Protein AF-A0AAE1LQR0-F1 (afdb_monomer)

Structure (mmCIF, N/CA/C/O backbone):
data_AF-A0AAE1LQR0-F1
#
_entry.id   AF-A0AAE1LQR0-F1
#
loop_
_atom_site.group_PDB
_atom_site.id
_atom_site.type_symbol
_atom_site.label_atom_id
_atom_site.label_alt_id
_atom_site.label_comp_id
_atom_site.label_asym_id
_atom_site.label_entity_id
_atom_site.label_seq_id
_atom_site.pdbx_PDB_ins_code
_atom_site.Cartn_x
_atom_site.Cartn_y
_atom_site.Cartn_z
_atom_site.occupancy
_atom_site.B_iso_or_equiv
_atom_site.auth_seq_id
_atom_site.auth_comp_id
_atom_site.auth_asym_id
_atom_site.auth_atom_id
_atom_site.pdbx_PDB_model_num
ATOM 1 N N . MET A 1 1 ? 32.149 3.555 -5.700 1.00 38.03 1 MET A N 1
ATOM 2 C CA . MET A 1 1 ? 31.457 3.244 -4.427 1.00 38.03 1 MET A CA 1
ATOM 3 C C . MET A 1 1 ? 30.194 2.435 -4.738 1.00 38.03 1 MET A C 1
ATOM 5 O O . MET A 1 1 ? 29.184 3.027 -5.068 1.00 38.03 1 MET A O 1
ATOM 9 N N . THR A 1 2 ? 30.241 1.096 -4.739 1.00 50.75 2 THR A N 1
ATOM 10 C CA . THR A 1 2 ? 29.149 0.243 -5.294 1.00 50.75 2 THR A CA 1
ATOM 11 C C . THR A 1 2 ? 28.873 -1.034 -4.476 1.00 50.75 2 THR A C 1
ATOM 13 O O . THR A 1 2 ? 28.338 -2.012 -4.993 1.00 50.75 2 THR A O 1
ATOM 16 N N . GLY A 1 3 ? 29.245 -1.051 -3.188 1.00 50.47 3 GLY A N 1
ATOM 17 C CA . GLY A 1 3 ? 29.076 -2.221 -2.306 1.00 50.47 3 GLY A CA 1
ATOM 18 C C . GLY A 1 3 ? 27.799 -2.225 -1.453 1.00 50.47 3 GLY A C 1
ATOM 19 O O . GLY A 1 3 ? 27.220 -3.280 -1.229 1.00 50.47 3 GLY A O 1
ATOM 20 N N . ARG A 1 4 ? 27.313 -1.058 -0.998 1.00 52.59 4 ARG A N 1
ATOM 21 C CA . ARG A 1 4 ? 26.182 -0.982 -0.044 1.00 52.59 4 ARG A CA 1
ATOM 22 C C . ARG A 1 4 ? 24.820 -1.329 -0.667 1.00 52.59 4 ARG A C 1
ATOM 24 O O . ARG A 1 4 ? 24.004 -1.960 -0.008 1.00 52.59 4 ARG A O 1
ATOM 31 N N . VAL A 1 5 ? 24.593 -0.980 -1.938 1.00 54.09 5 VAL A N 1
ATOM 32 C CA . VAL A 1 5 ? 23.316 -1.229 -2.648 1.00 54.09 5 VAL A CA 1
ATOM 33 C C . VAL A 1 5 ? 23.099 -2.721 -2.944 1.00 54.09 5 VAL A C 1
ATOM 35 O O . VAL A 1 5 ? 21.967 -3.200 -2.910 1.00 54.09 5 VAL A O 1
ATOM 38 N N . LYS A 1 6 ? 24.183 -3.485 -3.145 1.00 59.53 6 LYS A N 1
ATOM 39 C CA . LYS A 1 6 ? 24.128 -4.942 -3.365 1.00 59.53 6 LYS A CA 1
ATOM 40 C C . LYS A 1 6 ? 23.670 -5.712 -2.120 1.00 59.53 6 LYS A C 1
ATOM 42 O O . LYS A 1 6 ? 23.012 -6.736 -2.245 1.00 59.53 6 LYS A O 1
ATOM 47 N N . ASN A 1 7 ? 23.964 -5.197 -0.923 1.00 66.31 7 ASN A N 1
ATOM 48 C CA . ASN A 1 7 ? 23.552 -5.845 0.325 1.00 66.31 7 ASN A CA 1
ATOM 49 C C . ASN A 1 7 ? 22.062 -5.633 0.625 1.00 66.31 7 ASN A C 1
ATOM 51 O O . ASN A 1 7 ? 21.390 -6.564 1.053 1.00 66.31 7 ASN A O 1
ATOM 55 N N . VAL A 1 8 ? 21.529 -4.431 0.389 1.00 76.75 8 VAL A N 1
ATOM 56 C CA . VAL A 1 8 ? 20.121 -4.126 0.705 1.00 76.75 8 VAL A CA 1
ATOM 57 C C . VAL A 1 8 ? 19.163 -4.833 -0.255 1.00 76.75 8 VAL A C 1
ATOM 59 O O . VAL A 1 8 ? 18.164 -5.390 0.186 1.00 76.75 8 VAL A O 1
ATOM 62 N N . THR A 1 9 ? 19.485 -4.870 -1.550 1.00 78.56 9 THR A N 1
ATOM 63 C CA . THR A 1 9 ? 18.680 -5.581 -2.561 1.00 78.56 9 THR A CA 1
ATOM 64 C C . THR A 1 9 ? 18.612 -7.085 -2.284 1.00 78.56 9 THR A C 1
ATOM 66 O O . THR A 1 9 ? 17.521 -7.646 -2.313 1.00 78.56 9 THR A O 1
ATOM 69 N N . CYS A 1 10 ? 19.731 -7.704 -1.889 1.00 83.56 10 CYS A N 1
ATOM 70 C CA . CYS A 1 10 ? 19.773 -9.098 -1.437 1.00 83.56 10 CYS A CA 1
ATOM 71 C C . CYS A 1 10 ? 18.837 -9.348 -0.239 1.00 83.56 10 CYS A C 1
ATOM 73 O O . CYS A 1 10 ? 17.988 -10.234 -0.289 1.00 83.56 10 CYS A O 1
ATOM 75 N N . VAL A 1 11 ? 18.902 -8.512 0.806 1.00 86.62 11 VAL A N 1
ATOM 76 C CA . VAL A 1 11 ? 18.000 -8.632 1.969 1.00 86.62 11 VAL A CA 1
ATOM 77 C C . VAL A 1 11 ? 16.532 -8.508 1.553 1.00 86.62 11 VAL A C 1
ATOM 79 O O . VAL A 1 11 ? 15.683 -9.243 2.051 1.00 86.62 11 VAL A O 1
ATOM 82 N N . MET A 1 12 ? 16.210 -7.601 0.631 1.00 85.38 12 MET A N 1
ATOM 83 C CA . MET A 1 12 ? 14.839 -7.445 0.144 1.00 85.38 12 MET A CA 1
ATOM 84 C C . MET A 1 12 ? 14.352 -8.653 -0.667 1.00 85.38 12 MET A C 1
ATOM 86 O O . MET A 1 12 ? 13.173 -8.991 -0.568 1.00 85.38 12 MET A O 1
ATOM 90 N N . GLN A 1 13 ? 15.231 -9.328 -1.410 1.00 87.88 13 GLN A N 1
ATOM 91 C CA . GLN A 1 13 ? 14.905 -10.569 -2.120 1.00 87.88 13 GLN A CA 1
ATOM 92 C C . GLN A 1 13 ? 14.681 -11.739 -1.154 1.00 87.88 13 GLN A C 1
ATOM 94 O O . GLN A 1 13 ? 13.659 -12.420 -1.231 1.00 87.88 13 GLN A O 1
ATOM 99 N N . GLU A 1 14 ? 15.571 -11.916 -0.175 1.00 87.38 14 GLU A N 1
ATOM 100 C CA . GLU A 1 14 ? 15.451 -12.963 0.852 1.00 87.38 14 GLU A CA 1
ATOM 101 C C . GLU A 1 14 ? 14.165 -12.814 1.680 1.00 87.38 14 GLU A C 1
ATOM 103 O O . GLU A 1 14 ? 13.439 -13.778 1.939 1.00 87.38 14 GLU A O 1
ATOM 108 N N . LEU A 1 15 ? 13.811 -11.575 2.037 1.00 84.75 15 LEU A N 1
ATOM 109 C CA . LEU A 1 15 ? 12.556 -11.265 2.727 1.00 84.75 15 LEU A CA 1
ATOM 110 C C . LEU A 1 15 ? 11.313 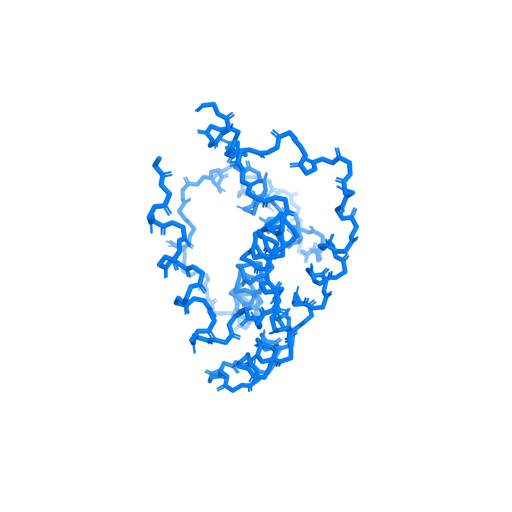-11.418 1.838 1.00 84.75 15 LEU A C 1
ATOM 112 O O . LEU A 1 15 ? 10.193 -11.373 2.357 1.00 84.75 15 LEU A O 1
ATOM 116 N N . GLY A 1 16 ? 11.490 -11.594 0.526 1.00 83.88 16 GLY A N 1
ATOM 117 C CA . GLY A 1 16 ? 10.401 -11.719 -0.434 1.00 83.88 16 GLY A CA 1
ATOM 118 C C . GLY A 1 16 ? 9.670 -10.422 -0.729 1.00 83.88 16 GLY A C 1
ATOM 119 O O . GLY A 1 16 ? 8.475 -10.452 -1.000 1.00 83.88 16 GLY A O 1
ATOM 120 N N . TYR A 1 17 ? 10.355 -9.289 -0.596 1.00 87.31 17 TYR A N 1
ATOM 121 C CA . TYR A 1 17 ? 9.849 -7.994 -1.034 1.00 87.31 17 TYR A CA 1
ATOM 122 C C . TYR A 1 17 ? 10.174 -7.725 -2.500 1.00 87.31 17 TYR A C 1
ATOM 124 O O . TYR A 1 17 ? 9.397 -7.043 -3.159 1.00 87.31 17 TYR A O 1
ATOM 132 N N . LEU A 1 18 ? 11.305 -8.239 -2.985 1.00 89.31 18 LEU A N 1
ATOM 133 C CA . LEU A 1 18 ? 11.721 -8.162 -4.381 1.00 89.31 18 LEU A CA 1
ATOM 134 C C . LEU A 1 18 ? 11.829 -9.562 -4.985 1.00 89.31 18 LEU A C 1
ATOM 136 O O . LEU A 1 18 ? 12.183 -10.513 -4.286 1.00 89.31 18 LEU A O 1
ATOM 140 N N . ASP A 1 19 ? 11.582 -9.666 -6.284 1.00 86.62 19 ASP A N 1
ATOM 141 C CA . ASP A 1 19 ? 11.837 -10.865 -7.074 1.00 86.62 19 ASP A CA 1
ATOM 142 C C . ASP A 1 19 ? 13.266 -10.883 -7.666 1.00 86.62 19 ASP A C 1
ATOM 144 O O . ASP A 1 19 ? 14.109 -10.013 -7.403 1.00 86.62 19 ASP A O 1
ATOM 148 N N . SER A 1 20 ? 13.569 -11.899 -8.479 1.00 84.50 20 SER A N 1
ATOM 149 C CA . SER A 1 20 ? 14.857 -12.013 -9.176 1.00 84.50 20 SER A CA 1
ATOM 150 C C . SER A 1 20 ? 15.092 -10.925 -10.231 1.00 84.50 20 SER A C 1
ATOM 152 O O . SER A 1 20 ? 16.234 -10.728 -10.637 1.00 84.50 20 SER A O 1
ATOM 154 N N . ALA A 1 21 ? 14.040 -10.232 -10.674 1.00 84.44 21 ALA A N 1
ATOM 155 C CA . ALA A 1 21 ? 14.098 -9.113 -11.610 1.00 84.44 21 ALA A CA 1
ATOM 156 C C . ALA A 1 21 ? 14.218 -7.748 -10.900 1.00 84.44 21 ALA A C 1
ATOM 158 O O . ALA A 1 21 ? 14.197 -6.717 -11.567 1.00 84.44 21 ALA A O 1
ATOM 159 N N . LEU A 1 22 ? 14.389 -7.741 -9.568 1.00 84.44 22 LEU A N 1
ATOM 160 C CA . LEU A 1 22 ? 14.418 -6.543 -8.721 1.00 84.44 22 LEU A CA 1
ATOM 161 C C . LEU A 1 22 ? 13.102 -5.749 -8.737 1.00 84.44 22 LEU A C 1
ATOM 163 O O . LEU A 1 22 ? 13.102 -4.569 -8.390 1.00 84.44 22 LEU A O 1
ATOM 167 N N . GLU A 1 23 ? 11.983 -6.392 -9.065 1.00 87.50 23 GLU A N 1
ATOM 168 C CA . GLU A 1 23 ? 10.642 -5.808 -9.010 1.00 87.50 23 GLU A CA 1
ATOM 169 C C . GLU A 1 23 ? 9.914 -6.231 -7.720 1.00 87.50 23 GLU A C 1
ATOM 171 O O . GLU A 1 23 ? 10.231 -7.277 -7.144 1.00 87.50 23 GLU A O 1
ATOM 176 N N . PRO A 1 24 ? 8.955 -5.436 -7.205 1.00 91.12 24 PRO A N 1
ATOM 177 C CA . PRO A 1 24 ? 8.224 -5.797 -5.998 1.00 91.12 24 PRO A CA 1
ATOM 178 C C . PRO A 1 24 ? 7.378 -7.064 -6.173 1.00 91.12 24 PRO A C 1
ATOM 180 O O . PRO A 1 24 ? 6.555 -7.154 -7.082 1.00 91.12 24 PRO A O 1
ATOM 183 N N . ASP A 1 25 ? 7.504 -8.007 -5.240 1.00 92.25 25 ASP A N 1
ATOM 184 C CA . ASP A 1 25 ? 6.665 -9.210 -5.196 1.00 92.25 25 ASP A CA 1
ATOM 185 C C . ASP A 1 25 ? 5.320 -8.887 -4.519 1.00 92.25 25 ASP A C 1
ATOM 187 O O . ASP A 1 25 ? 5.127 -9.043 -3.308 1.00 92.25 25 ASP A O 1
ATOM 191 N N . PHE A 1 26 ? 4.385 -8.357 -5.309 1.00 92.00 26 PHE A N 1
ATOM 192 C CA . PHE A 1 26 ? 3.081 -7.899 -4.820 1.00 92.00 26 PHE A CA 1
ATOM 193 C C . PHE A 1 26 ? 2.271 -9.014 -4.149 1.00 92.00 26 PHE A C 1
ATOM 195 O O . PHE A 1 26 ? 1.632 -8.771 -3.123 1.00 92.00 26 PHE A O 1
ATOM 202 N N . ASP A 1 27 ? 2.312 -10.229 -4.699 1.00 92.50 27 ASP A N 1
ATOM 203 C CA . ASP A 1 27 ? 1.518 -11.358 -4.215 1.00 92.50 27 ASP A CA 1
ATOM 204 C C . ASP A 1 27 ? 2.041 -11.847 -2.865 1.00 92.50 27 ASP A C 1
ATOM 206 O O . ASP A 1 27 ? 1.265 -12.067 -1.929 1.00 92.50 27 ASP A O 1
ATOM 210 N N . ARG A 1 28 ? 3.367 -11.942 -2.707 1.00 92.31 28 ARG A N 1
ATOM 211 C CA . ARG A 1 28 ? 3.985 -12.325 -1.434 1.00 92.31 28 ARG A CA 1
ATOM 212 C C . ARG A 1 28 ? 3.787 -11.254 -0.366 1.00 92.31 28 ARG A C 1
ATOM 214 O O . ARG A 1 28 ? 3.530 -11.595 0.794 1.00 92.31 28 ARG A O 1
ATOM 221 N N . ILE A 1 29 ? 3.821 -9.974 -0.744 1.00 93.00 29 ILE A N 1
ATOM 222 C CA . ILE A 1 29 ? 3.487 -8.857 0.151 1.00 93.00 29 ILE A CA 1
ATOM 223 C C . ILE A 1 29 ? 2.020 -8.943 0.599 1.00 93.00 29 ILE A C 1
ATOM 225 O O . ILE A 1 29 ? 1.752 -8.917 1.803 1.00 93.00 29 ILE A O 1
ATOM 229 N N . ALA A 1 30 ? 1.072 -9.110 -0.327 1.00 93.31 30 ALA A N 1
ATOM 230 C CA . ALA A 1 30 ? -0.355 -9.220 -0.015 1.00 93.31 30 ALA A CA 1
ATOM 231 C C . ALA A 1 30 ? -0.673 -10.457 0.845 1.00 93.31 30 ALA A C 1
ATOM 233 O O . ALA A 1 30 ? -1.421 -10.369 1.826 1.00 93.31 30 ALA A O 1
ATOM 234 N N . ALA A 1 31 ? -0.046 -11.598 0.543 1.00 93.94 31 ALA A N 1
ATOM 235 C CA . ALA A 1 31 ? -0.165 -12.821 1.330 1.00 93.94 31 ALA A CA 1
ATOM 236 C C . ALA A 1 31 ? 0.373 -12.637 2.755 1.00 93.94 31 ALA A C 1
ATOM 238 O O . ALA A 1 31 ? -0.227 -13.129 3.714 1.00 93.94 31 ALA A O 1
ATOM 239 N N . ARG A 1 32 ? 1.481 -11.903 2.922 1.00 93.12 32 ARG A N 1
ATOM 240 C CA . ARG A 1 32 ? 2.024 -11.568 4.244 1.00 93.12 32 ARG A CA 1
ATOM 241 C C . ARG A 1 32 ? 1.056 -10.701 5.045 1.00 93.12 32 ARG A C 1
ATOM 243 O O . ARG A 1 32 ? 0.860 -10.989 6.222 1.00 93.12 32 ARG A O 1
ATOM 250 N N . ILE A 1 33 ? 0.427 -9.700 4.422 1.00 94.12 33 ILE A N 1
ATOM 251 C CA . ILE A 1 33 ? -0.610 -8.873 5.068 1.00 94.12 33 ILE A CA 1
ATOM 252 C C . ILE A 1 33 ? -1.792 -9.743 5.512 1.00 94.12 33 ILE A C 1
ATOM 254 O O . ILE A 1 33 ? -2.259 -9.616 6.642 1.00 94.12 33 ILE A O 1
ATOM 258 N N . GLY A 1 34 ? -2.225 -10.687 4.672 1.00 93.88 34 GLY A N 1
ATOM 259 C CA . GLY A 1 34 ? -3.331 -11.596 4.990 1.00 93.88 34 GLY A CA 1
ATOM 260 C C . GLY A 1 34 ? -3.105 -12.450 6.247 1.00 93.88 34 GLY A C 1
ATOM 261 O O . GLY A 1 34 ? -4.075 -12.807 6.919 1.00 93.88 34 GLY A O 1
ATOM 262 N N . ARG A 1 35 ? -1.838 -12.728 6.591 1.00 95.12 35 ARG A N 1
ATOM 263 C CA . ARG A 1 35 ? -1.414 -13.517 7.764 1.00 95.12 35 ARG A CA 1
ATOM 264 C C . ARG A 1 35 ? -1.192 -12.685 9.032 1.00 95.12 35 ARG A C 1
ATOM 266 O O . ARG A 1 35 ? -0.869 -13.262 10.068 1.00 95.12 35 ARG A O 1
ATOM 273 N N . LEU A 1 36 ? -1.305 -11.357 8.970 1.00 93.75 36 LEU A N 1
ATOM 274 C CA . LEU A 1 36 ? -1.108 -10.511 10.147 1.00 93.75 36 LEU A CA 1
ATOM 275 C C . LEU A 1 36 ? -2.231 -10.743 11.175 1.00 93.75 36 LEU A C 1
ATOM 277 O O . LEU A 1 36 ? -3.398 -10.806 10.783 1.00 93.75 36 LEU A O 1
ATOM 281 N N . PRO A 1 37 ? -1.916 -10.825 12.481 1.00 95.12 37 PRO A N 1
ATOM 282 C CA . PRO A 1 37 ? -2.907 -10.975 13.545 1.00 95.12 37 PRO A CA 1
ATOM 283 C C . PRO A 1 37 ? -3.555 -9.620 13.873 1.00 95.12 37 PRO A C 1
ATOM 285 O O . PRO A 1 37 ? -3.437 -9.110 14.982 1.00 95.12 37 PRO A O 1
ATOM 288 N N . VAL A 1 38 ? -4.187 -8.997 12.878 1.00 93.50 38 VAL A N 1
ATOM 289 C CA . VAL A 1 38 ? -4.845 -7.688 12.994 1.00 93.50 38 VAL A CA 1
ATOM 290 C C . VAL A 1 38 ? -6.286 -7.768 12.471 1.00 93.50 38 VAL A C 1
ATOM 292 O O . VAL A 1 38 ? -6.616 -8.720 11.748 1.00 93.50 38 VAL A O 1
ATOM 295 N N . PRO A 1 39 ? -7.163 -6.805 12.820 1.00 94.44 39 PRO A N 1
ATOM 296 C CA . PRO A 1 39 ? -8.560 -6.814 12.392 1.00 94.44 39 PRO A CA 1
ATOM 297 C C . PRO A 1 39 ? -8.719 -6.994 10.877 1.00 94.44 39 PRO A C 1
ATOM 299 O O . PRO A 1 39 ? -7.889 -6.543 10.086 1.00 94.44 39 PRO A O 1
ATOM 302 N N . ALA A 1 40 ? -9.786 -7.681 10.456 1.00 93.62 40 ALA A N 1
ATOM 303 C CA . ALA A 1 40 ? -10.021 -7.991 9.043 1.00 93.62 40 ALA A CA 1
ATOM 304 C C . ALA A 1 40 ? -10.151 -6.735 8.170 1.00 93.62 40 ALA A C 1
ATOM 306 O O . ALA A 1 40 ? -9.661 -6.727 7.045 1.00 93.62 40 ALA A O 1
ATOM 307 N N . GLU A 1 41 ? -10.752 -5.681 8.716 1.00 91.44 41 GLU A N 1
ATOM 308 C CA . GLU A 1 41 ? -10.890 -4.387 8.052 1.00 91.44 41 GLU A CA 1
ATOM 309 C C . GLU A 1 41 ? -9.522 -3.734 7.804 1.00 91.44 41 GLU A C 1
ATOM 311 O O . GLU A 1 41 ? -9.189 -3.444 6.663 1.00 91.44 41 GLU A O 1
ATOM 316 N N . LEU A 1 42 ? -8.656 -3.667 8.824 1.00 93.62 42 LEU A N 1
ATOM 317 C CA . LEU A 1 42 ? -7.293 -3.147 8.667 1.00 93.62 42 LEU A CA 1
ATOM 318 C C . LEU A 1 42 ? -6.471 -3.962 7.653 1.00 93.62 42 LEU A C 1
ATOM 320 O O . LEU A 1 42 ? -5.709 -3.400 6.869 1.00 93.62 42 LEU A O 1
ATOM 324 N N . ARG A 1 43 ? -6.625 -5.296 7.629 1.00 95.50 43 ARG A N 1
ATOM 325 C CA . ARG A 1 43 ? -5.968 -6.132 6.605 1.00 95.50 43 ARG A CA 1
ATOM 32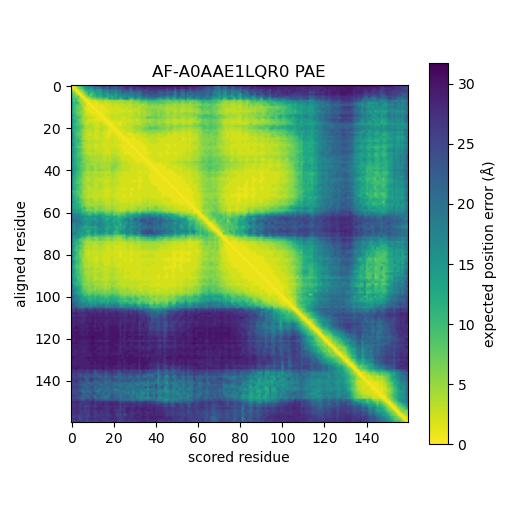6 C C . ARG A 1 43 ? -6.439 -5.778 5.200 1.00 95.50 43 ARG A C 1
ATOM 328 O O . ARG A 1 43 ? -5.608 -5.763 4.294 1.00 95.50 43 ARG A O 1
ATOM 3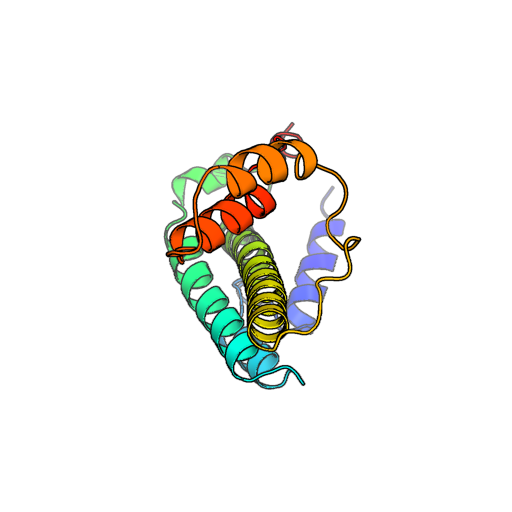35 N N . ARG A 1 44 ? -7.734 -5.507 5.025 1.00 95.44 44 ARG A N 1
ATOM 336 C CA . ARG A 1 44 ? -8.313 -5.098 3.743 1.00 95.44 44 ARG A CA 1
ATOM 337 C C . ARG A 1 44 ? -7.759 -3.743 3.306 1.00 95.44 44 ARG A C 1
ATOM 339 O O . ARG A 1 44 ? -7.204 -3.671 2.217 1.00 95.44 44 ARG A O 1
ATOM 346 N N . ASP A 1 45 ? -7.770 -2.745 4.187 1.00 93.94 45 ASP A N 1
ATOM 347 C CA . ASP A 1 45 ? -7.231 -1.406 3.905 1.00 93.94 45 ASP A CA 1
ATOM 348 C C . ASP A 1 45 ? -5.747 -1.470 3.490 1.00 93.94 45 ASP A C 1
ATOM 350 O O . ASP A 1 45 ? -5.310 -0.847 2.520 1.00 93.94 45 ASP A O 1
ATOM 354 N N . MET A 1 46 ? -4.955 -2.304 4.173 1.00 95.00 46 MET A N 1
ATOM 355 C CA . MET A 1 46 ? -3.554 -2.538 3.815 1.00 95.00 46 MET A CA 1
ATOM 356 C C . MET A 1 46 ? -3.386 -3.250 2.460 1.00 95.00 46 MET A C 1
ATOM 358 O O . MET A 1 46 ? -2.451 -2.932 1.722 1.00 95.00 46 MET A O 1
ATOM 362 N N . GLN A 1 47 ? -4.246 -4.219 2.127 1.00 95.81 47 GLN A N 1
ATOM 363 C CA . GLN A 1 47 ? -4.221 -4.926 0.837 1.00 95.81 47 GLN A CA 1
ATOM 364 C C . GLN A 1 47 ? -4.624 -4.009 -0.323 1.00 95.81 47 GLN A C 1
ATOM 366 O O . GLN A 1 47 ? -3.963 -4.018 -1.366 1.00 95.81 47 GLN A O 1
ATOM 371 N N . ASP A 1 48 ? -5.636 -3.170 -0.119 1.00 95.62 48 ASP A N 1
ATOM 372 C CA . ASP A 1 48 ? -6.060 -2.152 -1.081 1.00 95.62 48 ASP A CA 1
ATOM 373 C C . ASP A 1 48 ? -4.934 -1.127 -1.306 1.00 95.62 48 ASP A C 1
ATOM 375 O O . ASP A 1 48 ? -4.637 -0.750 -2.443 1.00 95.62 48 ASP A O 1
ATOM 379 N N . GLY A 1 49 ? -4.191 -0.780 -0.249 1.00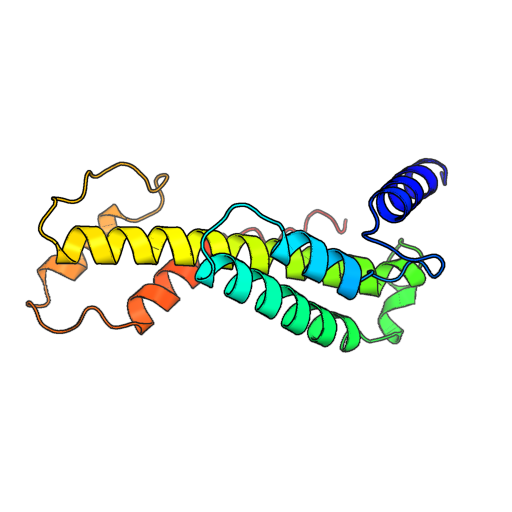 94.75 49 GLY A N 1
ATOM 380 C CA . GLY A 1 49 ? -2.965 0.013 -0.346 1.00 94.75 49 GLY A CA 1
ATOM 381 C C . GLY A 1 49 ? -1.887 -0.609 -1.247 1.00 94.75 49 GLY A C 1
ATOM 382 O O . GLY A 1 49 ? -1.253 0.104 -2.026 1.00 94.75 49 GLY A O 1
ATOM 383 N N . VAL A 1 50 ? -1.688 -1.933 -1.203 1.00 95.38 50 VAL A N 1
ATOM 384 C CA . VAL A 1 50 ? -0.746 -2.633 -2.103 1.00 95.38 50 VAL A CA 1
ATOM 385 C C . VAL A 1 50 ? -1.200 -2.531 -3.558 1.00 95.38 50 VAL A C 1
ATOM 387 O O . VAL A 1 50 ? -0.384 -2.216 -4.427 1.00 95.38 50 VAL A O 1
ATOM 390 N N . GLN A 1 51 ? -2.488 -2.765 -3.825 1.00 95.38 51 GLN A N 1
ATOM 391 C CA . GLN A 1 51 ? -3.081 -2.661 -5.165 1.00 95.38 51 GLN A CA 1
ATOM 392 C C . GLN A 1 51 ? -2.915 -1.249 -5.738 1.00 95.38 51 GLN A C 1
ATOM 394 O O . GLN A 1 51 ? -2.426 -1.083 -6.859 1.00 95.38 51 GLN A O 1
ATOM 399 N N . PHE A 1 52 ? -3.245 -0.230 -4.943 1.00 95.31 52 PHE A N 1
ATOM 400 C CA . PHE A 1 52 ? -3.088 1.171 -5.320 1.00 95.31 52 PHE A CA 1
ATOM 401 C C . PHE A 1 52 ? -1.628 1.503 -5.647 1.00 95.31 52 PHE A C 1
ATOM 403 O O . PHE A 1 52 ? -1.321 2.045 -6.708 1.00 95.31 52 PHE A O 1
ATOM 410 N N . CYS A 1 53 ? -0.699 1.121 -4.769 1.00 95.12 53 CYS A N 1
ATOM 411 C CA . CYS A 1 53 ? 0.713 1.431 -4.961 1.00 95.12 53 CYS A CA 1
ATOM 412 C C . CYS A 1 53 ? 1.343 0.678 -6.132 1.00 95.12 53 CYS A C 1
ATOM 414 O O . CYS A 1 53 ? 2.235 1.217 -6.792 1.00 95.12 53 CYS A O 1
ATOM 416 N N . ARG A 1 54 ? 0.862 -0.534 -6.436 1.00 93.88 54 ARG A N 1
ATOM 417 C CA . ARG A 1 54 ? 1.238 -1.263 -7.650 1.00 93.88 54 ARG A CA 1
ATOM 418 C C . ARG A 1 54 ? 0.892 -0.441 -8.887 1.00 93.88 54 ARG A C 1
ATOM 420 O O . ARG A 1 54 ? 1.783 -0.171 -9.689 1.00 93.88 54 ARG A O 1
ATOM 427 N N . GLN A 1 55 ? -0.357 0.007 -9.007 1.00 93.12 55 GLN A N 1
ATOM 428 C CA . GLN A 1 55 ? -0.806 0.827 -10.138 1.00 93.12 55 GLN A CA 1
ATOM 429 C C . GLN A 1 55 ? -0.038 2.154 -10.209 1.00 93.12 55 GLN A C 1
ATOM 431 O O . GLN A 1 55 ? 0.468 2.521 -11.265 1.00 93.12 55 GLN A O 1
ATOM 436 N N . PHE A 1 56 ? 0.152 2.826 -9.071 1.00 91.44 56 PHE A N 1
ATOM 437 C CA . PHE A 1 56 ? 0.920 4.069 -8.994 1.00 91.44 56 PHE A CA 1
ATOM 438 C C . PHE A 1 56 ? 2.358 3.909 -9.513 1.00 91.44 56 PHE A C 1
ATOM 440 O O . PHE A 1 56 ? 2.837 4.728 -10.296 1.00 91.44 56 PHE A O 1
ATOM 447 N N . SER A 1 57 ? 3.045 2.836 -9.114 1.00 89.25 57 SER A N 1
ATOM 448 C CA . SER A 1 57 ? 4.429 2.580 -9.531 1.00 89.25 57 SER A CA 1
ATOM 449 C C . SER A 1 57 ? 4.575 2.290 -11.032 1.00 89.25 57 SER A C 1
ATOM 451 O O . SER A 1 57 ? 5.621 2.587 -11.610 1.00 89.25 57 SER A O 1
ATOM 453 N N . GLN A 1 58 ? 3.523 1.776 -11.681 1.00 87.00 58 GLN A N 1
ATOM 454 C CA . GLN A 1 58 ? 3.495 1.524 -13.127 1.00 87.00 58 GLN A CA 1
ATOM 455 C C . GLN A 1 58 ? 3.377 2.815 -13.945 1.00 87.00 58 GLN A C 1
ATOM 457 O O . GLN A 1 58 ? 3.834 2.861 -15.083 1.00 87.00 58 GLN A O 1
ATOM 462 N N . CYS A 1 59 ? 2.825 3.879 -13.357 1.00 87.19 59 CYS A N 1
ATOM 463 C CA . CYS A 1 59 ? 2.690 5.187 -13.996 1.00 87.19 59 CYS A CA 1
ATOM 464 C C . CYS A 1 59 ? 3.989 6.013 -13.987 1.00 87.19 59 CYS A C 1
ATOM 466 O O . CYS A 1 59 ? 4.010 7.128 -14.508 1.00 87.19 59 CYS A O 1
ATOM 468 N N . ILE A 1 60 ? 5.072 5.513 -13.380 1.00 82.69 60 ILE A N 1
ATOM 469 C CA . ILE A 1 60 ? 6.344 6.238 -13.318 1.00 82.69 60 ILE A CA 1
ATOM 470 C C . ILE A 1 60 ? 7.039 6.172 -14.689 1.00 82.69 60 ILE A C 1
ATOM 472 O O . ILE A 1 60 ? 7.409 5.082 -15.130 1.00 82.69 60 ILE A O 1
ATOM 476 N N . PRO A 1 61 ? 7.253 7.321 -15.362 1.00 78.88 61 PRO A N 1
ATOM 477 C CA . PRO A 1 61 ? 7.794 7.346 -16.713 1.00 78.88 61 PRO A CA 1
ATOM 478 C C . PRO A 1 61 ? 9.266 6.928 -16.748 1.00 78.88 61 PRO A C 1
ATOM 480 O O . PRO A 1 61 ? 10.084 7.380 -15.940 1.00 78.88 61 PRO A O 1
ATOM 483 N N . ASP A 1 62 ? 9.615 6.130 -17.757 1.00 71.25 62 ASP A N 1
ATOM 484 C CA . ASP A 1 62 ? 10.970 5.601 -17.948 1.00 71.25 62 ASP A CA 1
ATOM 485 C C . ASP A 1 62 ? 11.990 6.679 -18.337 1.00 71.25 62 ASP A C 1
ATOM 487 O O . ASP A 1 62 ? 13.178 6.534 -18.066 1.00 71.25 62 ASP A O 1
ATOM 491 N N . SER A 1 63 ? 11.527 7.810 -18.875 1.00 65.62 63 SER A N 1
ATOM 492 C CA . SER A 1 63 ? 12.360 8.960 -19.252 1.00 65.62 63 SER A CA 1
ATOM 493 C C . SER A 1 63 ? 13.043 9.657 -18.072 1.00 65.62 63 SER A C 1
ATOM 495 O O . SER A 1 63 ? 13.945 10.467 -18.275 1.00 65.62 63 SER A O 1
ATOM 497 N N . ARG A 1 64 ? 12.634 9.371 -16.826 1.00 59.69 64 ARG A N 1
ATOM 498 C CA . ARG A 1 64 ? 13.303 9.901 -15.627 1.00 59.69 64 ARG A CA 1
ATOM 499 C C . ARG A 1 64 ? 14.435 9.014 -15.108 1.00 59.69 64 ARG A C 1
ATOM 501 O O . ARG A 1 64 ? 15.112 9.441 -14.179 1.00 59.69 64 ARG A O 1
ATOM 508 N N . ARG A 1 65 ? 14.672 7.831 -15.692 1.00 60.88 65 ARG A N 1
ATOM 509 C CA . ARG A 1 65 ? 15.697 6.878 -15.222 1.00 60.88 65 ARG A CA 1
ATOM 510 C C . ARG A 1 65 ? 17.113 7.465 -15.242 1.00 60.88 65 ARG A C 1
ATOM 512 O O . ARG A 1 65 ? 17.858 7.211 -14.307 1.00 60.88 65 ARG A O 1
ATOM 519 N N . ASP A 1 66 ? 17.430 8.329 -16.206 1.00 57.62 66 ASP A N 1
ATOM 520 C CA . ASP A 1 66 ? 18.770 8.925 -16.352 1.00 57.62 66 ASP A CA 1
ATOM 521 C C . ASP A 1 66 ? 19.045 10.098 -15.391 1.00 57.62 66 ASP A C 1
ATOM 523 O O . ASP A 1 66 ? 20.194 10.487 -15.194 1.00 57.62 66 ASP A O 1
ATOM 527 N N . LYS A 1 67 ? 18.001 10.687 -14.784 1.00 58.69 67 LYS A N 1
ATOM 528 C CA . LYS A 1 67 ? 18.140 11.814 -13.839 1.00 58.69 67 LYS A CA 1
ATOM 529 C C . LYS A 1 67 ? 18.414 11.373 -12.404 1.00 58.69 67 LYS A C 1
ATOM 531 O O . LYS A 1 67 ? 18.860 12.188 -11.600 1.00 58.69 67 LYS A O 1
ATOM 536 N N . PHE A 1 68 ? 18.129 10.120 -12.064 1.00 57.38 68 PHE A N 1
ATOM 537 C CA . PHE A 1 68 ? 18.365 9.597 -10.725 1.00 57.38 68 PHE A CA 1
ATOM 538 C C . PHE A 1 68 ? 19.722 8.887 -10.679 1.00 57.38 68 PHE A C 1
ATOM 540 O O . PHE A 1 68 ? 19.995 8.012 -11.485 1.00 57.38 68 PHE A O 1
ATOM 547 N N . MET A 1 69 ? 20.556 9.218 -9.687 1.00 52.78 69 MET A N 1
ATOM 548 C CA . MET A 1 69 ? 21.857 8.566 -9.416 1.00 52.78 69 MET A CA 1
ATOM 549 C C . MET A 1 69 ? 21.738 7.074 -9.017 1.00 52.78 69 MET A C 1
ATOM 551 O O . MET A 1 69 ? 22.735 6.413 -8.724 1.00 52.78 69 MET A O 1
ATOM 555 N N . LEU A 1 70 ? 20.512 6.549 -8.955 1.00 58.91 70 LEU A N 1
ATOM 556 C CA . LEU A 1 70 ? 20.178 5.150 -8.703 1.00 58.91 70 LEU A CA 1
ATOM 557 C C . LEU A 1 70 ? 20.083 4.416 -10.044 1.00 58.91 70 LEU A C 1
ATOM 559 O O . LEU A 1 70 ? 19.641 5.000 -11.030 1.00 58.91 70 LEU A O 1
ATOM 563 N N . SER A 1 71 ? 20.453 3.131 -10.089 1.00 63.88 71 SER A N 1
ATOM 564 C CA . SER A 1 71 ? 20.211 2.315 -11.285 1.00 63.88 71 SER A CA 1
ATOM 565 C C . SER A 1 71 ? 18.738 2.445 -11.678 1.00 63.88 71 SER A C 1
ATOM 567 O O . SER A 1 71 ? 17.855 2.260 -10.839 1.00 63.88 71 SER A O 1
ATOM 569 N N . GLY A 1 72 ? 18.457 2.785 -12.941 1.00 66.00 72 GLY A N 1
ATOM 570 C CA . GLY A 1 72 ? 17.087 3.018 -13.409 1.00 66.00 72 GLY A CA 1
ATOM 571 C C . GLY A 1 72 ? 16.133 1.847 -13.139 1.00 66.00 72 GLY A C 1
ATOM 572 O O . GLY A 1 72 ? 14.923 2.048 -13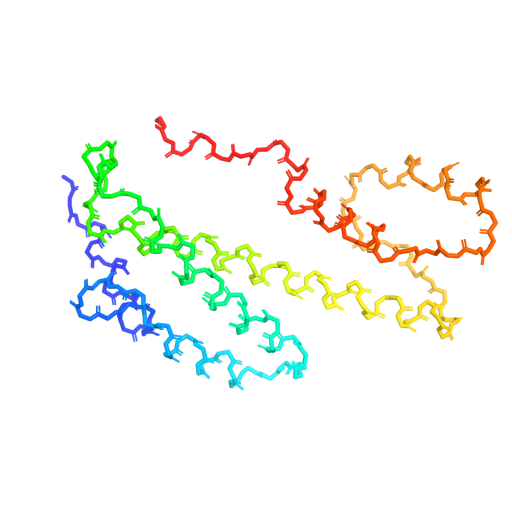.113 1.00 66.00 72 GLY A O 1
ATOM 573 N N . GLU A 1 73 ? 16.660 0.644 -12.903 1.00 72.56 73 GLU A N 1
ATOM 574 C CA . GLU A 1 73 ? 15.942 -0.570 -12.490 1.00 72.56 73 GLU A CA 1
ATOM 575 C C . GLU A 1 73 ? 15.287 -0.451 -11.104 1.00 72.56 73 GLU A C 1
ATOM 577 O O . GLU A 1 73 ? 14.199 -0.969 -10.896 1.00 72.56 73 GLU A O 1
ATOM 582 N N . LEU A 1 74 ? 15.878 0.299 -10.168 1.00 76.94 74 LEU A N 1
ATOM 583 C CA . LEU A 1 74 ? 15.353 0.452 -8.804 1.00 76.94 74 LEU A CA 1
ATOM 584 C C . LEU A 1 74 ? 14.329 1.585 -8.662 1.00 76.94 74 LEU A C 1
ATOM 586 O O . LEU A 1 74 ? 13.769 1.778 -7.581 1.00 76.94 74 LEU A O 1
ATOM 590 N N . LEU A 1 75 ? 14.057 2.334 -9.735 1.00 81.06 75 LEU A N 1
ATOM 591 C CA . LEU A 1 75 ? 13.181 3.501 -9.681 1.00 81.06 75 LEU A CA 1
ATOM 592 C C . LEU A 1 75 ? 11.732 3.119 -9.342 1.00 81.06 75 LEU A C 1
ATOM 594 O O . LEU A 1 75 ? 11.170 3.634 -8.376 1.00 81.06 75 LEU A O 1
ATOM 598 N N . ARG A 1 76 ? 11.129 2.202 -10.108 1.00 83.81 76 ARG A N 1
ATOM 599 C CA . ARG A 1 76 ? 9.745 1.751 -9.876 1.00 83.81 76 ARG A CA 1
ATOM 600 C C . ARG A 1 76 ? 9.580 1.052 -8.520 1.00 83.81 76 ARG A C 1
ATOM 602 O O . ARG A 1 76 ? 8.676 1.459 -7.784 1.00 83.81 76 ARG A O 1
ATOM 609 N N . PRO A 1 77 ? 10.468 0.116 -8.117 1.00 86.75 77 PRO A N 1
ATOM 610 C CA . PRO A 1 77 ? 10.428 -0.458 -6.776 1.00 86.75 77 PRO A CA 1
ATOM 611 C C . PRO A 1 77 ? 10.485 0.600 -5.671 1.00 86.75 77 PRO A C 1
ATOM 613 O O . PRO A 1 77 ? 9.711 0.543 -4.717 1.00 86.75 77 PRO A O 1
ATOM 616 N N . MET A 1 78 ? 11.349 1.611 -5.803 1.00 85.50 78 MET A N 1
ATOM 617 C CA . MET A 1 78 ? 11.474 2.676 -4.806 1.00 85.50 78 MET A CA 1
ATOM 618 C C . MET A 1 78 ? 10.175 3.478 -4.650 1.00 85.50 78 MET A C 1
ATOM 620 O O . MET A 1 78 ? 9.719 3.691 -3.523 1.00 85.50 78 MET A O 1
ATOM 624 N N . PHE A 1 79 ? 9.528 3.859 -5.756 1.00 88.38 79 PHE A N 1
ATOM 625 C CA . PHE A 1 79 ? 8.230 4.540 -5.705 1.00 88.38 79 PHE A CA 1
ATOM 626 C C . PHE A 1 79 ? 7.119 3.652 -5.145 1.00 88.38 79 PHE A C 1
ATOM 628 O O . PHE A 1 79 ? 6.301 4.140 -4.362 1.00 88.38 79 PHE A O 1
ATOM 635 N N . PHE A 1 80 ? 7.111 2.359 -5.479 1.00 92.56 80 PHE A N 1
ATOM 636 C CA . PHE A 1 80 ? 6.182 1.406 -4.879 1.00 92.56 80 PHE A CA 1
ATOM 637 C C . PHE A 1 80 ? 6.339 1.364 -3.355 1.00 92.56 80 PHE A C 1
ATOM 639 O O . PHE A 1 80 ? 5.363 1.588 -2.644 1.00 92.56 80 PHE A O 1
ATOM 646 N N . PHE A 1 81 ? 7.551 1.141 -2.834 1.00 90.81 81 PHE A N 1
ATOM 647 C CA . PHE A 1 81 ? 7.767 1.046 -1.386 1.00 90.81 81 PHE A CA 1
ATOM 648 C C . PHE A 1 81 ? 7.504 2.369 -0.664 1.00 90.81 81 PHE A C 1
ATOM 650 O O . PHE A 1 81 ? 6.977 2.356 0.450 1.00 90.81 81 PHE A O 1
ATOM 657 N N . ARG A 1 82 ? 7.803 3.513 -1.294 1.00 90.00 82 ARG A N 1
ATOM 658 C CA . ARG A 1 82 ? 7.452 4.833 -0.751 1.00 90.00 82 ARG A CA 1
ATOM 659 C C . ARG A 1 82 ? 5.938 5.004 -0.656 1.00 90.00 82 ARG A C 1
ATOM 661 O O . ARG A 1 82 ? 5.454 5.416 0.396 1.00 90.00 82 ARG A O 1
ATOM 668 N N . CYS A 1 83 ? 5.200 4.662 -1.709 1.00 93.00 83 CYS A N 1
ATOM 669 C CA . CYS A 1 83 ? 3.739 4.680 -1.691 1.00 93.00 83 CYS A CA 1
ATOM 670 C C . CYS A 1 83 ? 3.191 3.720 -0.627 1.00 93.00 83 CYS A C 1
ATOM 672 O O . CYS A 1 83 ? 2.392 4.118 0.219 1.00 93.00 83 CYS A O 1
ATOM 674 N N . TYR A 1 84 ? 3.673 2.476 -0.617 1.00 94.06 84 TYR A N 1
ATOM 675 C CA . TYR A 1 84 ? 3.187 1.432 0.278 1.00 94.06 84 TYR A CA 1
ATOM 676 C C . TYR A 1 84 ? 3.419 1.794 1.747 1.00 94.06 84 TYR A C 1
ATOM 678 O O . TYR A 1 84 ? 2.544 1.572 2.578 1.00 94.06 84 TYR A O 1
ATOM 686 N N . LYS A 1 85 ? 4.553 2.431 2.070 1.00 91.25 85 LYS A N 1
ATOM 687 C CA . LYS A 1 85 ? 4.814 2.985 3.406 1.00 91.25 85 LYS A CA 1
ATOM 688 C C . LYS A 1 85 ? 3.724 3.978 3.832 1.00 91.25 85 LYS A C 1
ATOM 690 O O . LYS A 1 85 ? 3.244 3.871 4.957 1.00 91.25 85 LYS A O 1
ATOM 695 N N . HIS A 1 86 ? 3.333 4.907 2.957 1.00 89.06 86 HIS A N 1
ATOM 696 C CA . HIS A 1 86 ? 2.301 5.903 3.271 1.00 89.06 86 HIS A CA 1
ATOM 697 C C . HIS A 1 86 ? 0.929 5.251 3.418 1.00 89.06 86 HIS A C 1
ATOM 699 O O . HIS A 1 86 ? 0.286 5.445 4.441 1.00 89.06 86 HIS A O 1
ATOM 705 N N . LYS A 1 87 ? 0.523 4.399 2.467 1.00 92.88 87 LYS A N 1
ATOM 706 C CA . LYS A 1 87 ? -0.768 3.698 2.546 1.00 92.88 87 LYS A CA 1
ATOM 707 C C . LYS A 1 87 ? -0.880 2.785 3.761 1.00 92.88 87 LYS A C 1
ATOM 709 O O . LYS A 1 87 ? -1.938 2.695 4.373 1.00 92.88 87 LYS A O 1
ATOM 714 N N . LYS A 1 88 ? 0.221 2.153 4.166 1.00 91.81 88 LYS A N 1
ATOM 715 C CA . LYS A 1 88 ? 0.268 1.377 5.405 1.00 91.81 88 LYS A CA 1
ATOM 716 C C . LYS A 1 88 ? 0.050 2.254 6.641 1.00 91.81 88 LYS A C 1
ATOM 718 O O . LYS A 1 88 ? -0.662 1.838 7.547 1.00 91.81 88 LYS A O 1
ATOM 723 N N . LEU A 1 89 ? 0.681 3.428 6.694 1.00 89.94 89 LEU A N 1
ATOM 724 C CA . LEU A 1 89 ? 0.521 4.364 7.806 1.00 89.94 89 LEU A CA 1
ATOM 725 C C . LEU A 1 89 ? -0.907 4.927 7.856 1.00 89.94 89 LEU A C 1
ATOM 727 O O . LEU A 1 89 ? -1.517 4.924 8.919 1.00 89.94 89 LEU A O 1
ATOM 731 N N . GLU A 1 90 ? -1.449 5.322 6.704 1.00 87.00 90 GLU A N 1
ATOM 732 C CA . GLU A 1 90 ? -2.831 5.783 6.534 1.00 87.00 90 GLU A CA 1
ATOM 733 C C . GLU A 1 90 ? -3.838 4.754 7.052 1.00 87.00 90 GLU A C 1
ATOM 735 O O . GLU A 1 90 ? -4.699 5.103 7.852 1.00 87.00 90 GLU A O 1
ATOM 740 N N . ALA A 1 91 ? -3.680 3.476 6.693 1.00 92.19 91 ALA A N 1
ATOM 741 C CA . ALA A 1 91 ? -4.549 2.406 7.181 1.00 92.19 91 ALA A CA 1
ATOM 742 C C . ALA A 1 91 ? -4.512 2.272 8.717 1.00 92.19 91 ALA A C 1
ATOM 744 O O . ALA A 1 91 ? -5.553 2.111 9.353 1.00 92.19 91 ALA A O 1
ATOM 745 N N . CYS A 1 92 ? -3.328 2.379 9.333 1.00 90.69 92 CYS A N 1
ATOM 746 C CA . CYS A 1 92 ? -3.207 2.342 10.793 1.00 90.69 92 CYS A CA 1
ATOM 747 C C . CYS A 1 92 ? -3.899 3.537 11.461 1.00 90.69 92 CYS A C 1
ATOM 749 O O . CYS A 1 92 ? -4.635 3.342 12.425 1.00 90.69 92 CYS A O 1
ATOM 751 N N . ILE A 1 93 ? -3.699 4.751 10.938 1.00 87.62 93 ILE A N 1
ATOM 752 C CA . ILE A 1 93 ? -4.333 5.963 11.476 1.00 87.62 93 ILE A CA 1
ATOM 753 C C . ILE A 1 93 ? -5.848 5.872 11.333 1.00 87.62 93 ILE A C 1
ATOM 755 O O . ILE A 1 93 ? -6.556 6.117 12.299 1.00 87.62 93 ILE A O 1
ATOM 759 N N . MET A 1 94 ? -6.351 5.472 10.163 1.00 85.12 94 MET A N 1
ATOM 760 C CA . MET A 1 94 ? -7.789 5.321 9.926 1.00 85.12 94 MET A CA 1
ATOM 761 C C . MET A 1 94 ? -8.424 4.319 10.891 1.00 85.12 94 MET A C 1
ATOM 763 O O . MET A 1 94 ? -9.518 4.554 11.399 1.00 85.12 94 MET A O 1
ATOM 767 N N . LYS A 1 95 ? -7.719 3.228 11.204 1.00 89.06 95 LYS A N 1
ATOM 768 C CA . LYS A 1 95 ? -8.152 2.262 12.216 1.00 89.06 95 LYS A CA 1
ATOM 769 C C . LYS A 1 95 ? -8.188 2.882 13.618 1.00 89.06 95 LYS A C 1
ATOM 771 O O . LYS A 1 95 ? -9.194 2.728 14.304 1.00 89.06 95 LYS A O 1
ATOM 776 N N . ASP A 1 96 ? -7.150 3.611 14.0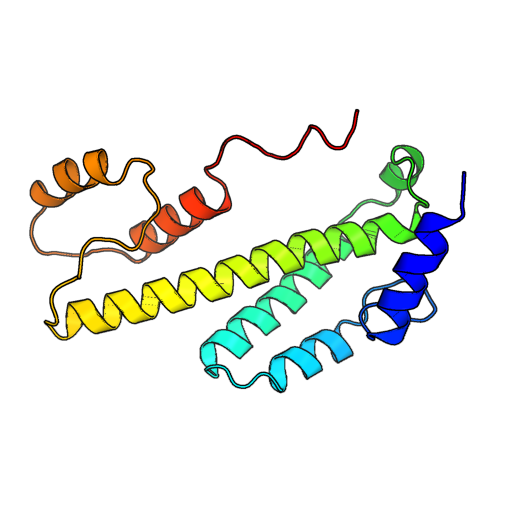27 1.00 85.81 96 ASP A N 1
ATOM 777 C CA . ASP A 1 96 ? -7.116 4.257 15.348 1.00 85.81 96 ASP A CA 1
ATOM 778 C C . ASP A 1 96 ? -8.187 5.354 15.470 1.00 85.81 96 ASP A C 1
ATOM 780 O O . ASP A 1 96 ? -8.825 5.497 16.511 1.00 85.81 96 ASP A O 1
ATOM 784 N N . VAL A 1 97 ? -8.437 6.095 14.390 1.00 85.94 97 VAL A N 1
ATOM 785 C CA . VAL A 1 97 ? -9.516 7.081 14.302 1.00 85.94 97 VAL A CA 1
ATOM 786 C C . VAL A 1 97 ? -10.875 6.392 14.445 1.00 85.94 97 VAL A C 1
ATOM 788 O O . VAL A 1 97 ? -11.654 6.762 15.322 1.00 85.94 97 VAL A O 1
ATOM 791 N N . ARG A 1 98 ? -11.149 5.343 13.659 1.00 84.00 98 ARG A N 1
ATOM 792 C CA . ARG A 1 98 ? -12.415 4.591 13.712 1.00 84.00 98 ARG A CA 1
ATOM 793 C C . ARG A 1 98 ? -12.695 4.027 15.107 1.00 84.00 98 ARG A C 1
ATOM 795 O O . ARG A 1 98 ? -13.824 4.127 15.584 1.00 84.00 98 ARG A O 1
ATOM 802 N N . GLU A 1 99 ? -11.682 3.480 15.777 1.00 84.75 99 GLU A N 1
ATOM 803 C CA . GLU A 1 99 ? -11.811 2.979 17.152 1.00 84.75 99 GLU A CA 1
ATOM 804 C C . GLU A 1 99 ? -12.195 4.092 18.136 1.00 84.75 99 GLU A C 1
ATOM 806 O O . GLU A 1 99 ? -13.092 3.896 18.957 1.00 84.75 99 GLU A O 1
ATOM 811 N N . ARG A 1 100 ? -11.594 5.284 18.022 1.00 79.62 100 ARG A N 1
ATOM 812 C CA . ARG A 1 100 ? -11.939 6.433 18.876 1.00 79.62 100 ARG A CA 1
ATOM 813 C C . ARG A 1 100 ? -13.358 6.944 18.631 1.00 79.62 100 ARG A C 1
ATOM 815 O O . ARG A 1 100 ? -14.064 7.229 19.593 1.00 79.62 100 ARG A O 1
ATOM 822 N N . TYR A 1 101 ? -13.808 7.010 17.377 1.00 76.88 101 TYR A N 1
ATOM 823 C CA . TYR A 1 101 ? -15.190 7.394 17.056 1.00 76.88 101 TYR A CA 1
ATOM 824 C C . TYR A 1 101 ? -16.208 6.400 17.630 1.00 76.88 101 TYR A C 1
ATOM 826 O O . TYR A 1 101 ? -17.240 6.804 18.164 1.00 76.88 101 TYR A O 1
ATOM 834 N N . GLN A 1 102 ? -15.908 5.099 17.576 1.00 78.62 102 GLN A N 1
ATOM 835 C CA . GLN A 1 102 ? -16.758 4.072 18.182 1.00 78.62 102 GLN A CA 1
ATOM 836 C C . GLN A 1 102 ? -16.804 4.188 19.713 1.00 78.62 102 GLN A C 1
ATOM 838 O O . GLN A 1 102 ? -17.874 4.020 20.294 1.00 78.62 102 GLN A O 1
ATOM 843 N N . GLN A 1 103 ? -15.681 4.510 20.362 1.00 75.69 103 GLN A N 1
ATOM 844 C CA . GLN A 1 103 ? -15.616 4.743 21.813 1.00 75.69 103 GLN A CA 1
ATOM 845 C C . GLN A 1 103 ? -16.396 6.000 22.228 1.00 75.69 103 GLN A C 1
ATOM 847 O O . GLN A 1 103 ? -17.189 5.948 23.170 1.00 75.69 103 GLN A O 1
ATOM 852 N N . ALA A 1 104 ? -16.244 7.095 21.477 1.00 70.00 104 ALA A N 1
ATOM 853 C CA . ALA A 1 104 ? -16.971 8.343 21.701 1.00 70.00 104 ALA A CA 1
ATOM 854 C C . ALA A 1 104 ? -18.490 8.157 21.553 1.00 70.00 104 ALA A C 1
ATOM 856 O O . ALA A 1 104 ? -19.259 8.602 22.404 1.00 70.00 104 ALA A O 1
ATOM 857 N N . ALA A 1 105 ? -18.931 7.428 20.520 1.00 65.44 105 ALA A N 1
ATOM 858 C CA . ALA A 1 105 ? -20.346 7.124 20.300 1.00 65.44 105 ALA A CA 1
ATOM 859 C C . ALA A 1 105 ? -20.957 6.242 21.407 1.00 65.44 105 ALA A C 1
ATOM 861 O O . ALA A 1 105 ? -22.167 6.263 21.621 1.00 65.44 105 ALA A O 1
ATOM 862 N N . GLN A 1 106 ? -20.130 5.478 22.126 1.00 66.56 106 GLN A N 1
ATOM 863 C CA . GLN A 1 106 ? -20.540 4.632 23.251 1.00 66.56 106 GLN A CA 1
ATOM 864 C C . GLN A 1 106 ? -20.495 5.357 24.611 1.00 66.56 106 GLN A C 1
ATOM 866 O O . GLN A 1 106 ? -20.740 4.731 25.643 1.00 66.56 106 GLN A O 1
ATOM 871 N N . GLY A 1 107 ? -20.225 6.669 24.637 1.00 56.09 107 GLY A N 1
ATOM 872 C CA . GLY A 1 107 ? -20.300 7.496 25.847 1.00 56.09 107 GLY A CA 1
ATOM 873 C C . GLY A 1 107 ? -19.157 7.287 26.846 1.00 56.09 107 GLY A C 1
ATOM 874 O O . GLY A 1 107 ? -19.274 7.702 28.000 1.00 56.09 107 GLY A O 1
ATOM 875 N N . GLN A 1 108 ? -18.055 6.653 26.433 1.00 54.78 108 GLN A N 1
ATOM 876 C CA . GLN A 1 108 ? -16.822 6.599 27.219 1.00 54.78 108 GLN A CA 1
ATOM 877 C C . GLN A 1 108 ? -16.010 7.858 26.895 1.00 54.78 108 GLN A C 1
ATOM 879 O O . GLN A 1 108 ? -15.594 8.046 25.754 1.00 54.78 108 GLN A O 1
ATOM 884 N N . GLY A 1 109 ? -15.873 8.764 27.869 1.00 50.53 109 GLY A N 1
ATOM 885 C CA . GLY A 1 109 ? -15.223 10.065 27.686 1.00 50.53 109 GLY A CA 1
ATOM 886 C C . GLY A 1 109 ? -13.836 9.945 27.050 1.00 50.53 109 GLY A C 1
ATOM 887 O O . GLY A 1 109 ? -13.047 9.088 27.446 1.00 50.53 109 GLY A O 1
ATOM 888 N N . LEU A 1 110 ? -13.563 10.798 26.057 1.00 54.56 110 LEU A N 1
ATOM 889 C CA . LEU A 1 110 ? -12.257 10.904 25.411 1.00 54.56 110 LEU A CA 1
ATOM 890 C C . LEU A 1 110 ? -11.211 11.286 26.464 1.00 54.56 110 LEU A C 1
ATOM 892 O O . LEU A 1 110 ? -11.237 12.393 26.996 1.00 54.56 110 LEU A O 1
ATOM 896 N N . GLU A 1 111 ? -10.277 10.388 26.758 1.00 51.72 111 GLU A N 1
ATOM 897 C CA . GLU A 1 111 ? -9.082 10.759 27.509 1.00 51.72 111 GLU A CA 1
ATOM 898 C C . GLU A 1 111 ? -8.169 11.575 26.577 1.00 51.72 111 GLU A C 1
ATOM 900 O O . GLU A 1 111 ? -7.461 11.038 25.718 1.00 51.72 111 GLU A O 1
ATOM 905 N N . ASP A 1 112 ? -8.239 12.900 26.724 1.00 51.44 112 ASP A N 1
ATOM 906 C CA . ASP A 1 112 ? -7.294 13.882 26.192 1.00 51.44 112 ASP A CA 1
ATOM 907 C C . ASP A 1 112 ? -5.869 13.457 26.549 1.00 51.44 112 ASP A C 1
ATOM 909 O O . ASP A 1 112 ? -5.503 13.573 27.715 1.00 51.44 112 ASP A O 1
ATOM 913 N N . ASN A 1 113 ? -5.077 12.938 25.597 1.00 50.62 113 ASN A N 1
ATOM 914 C CA . ASN A 1 113 ? -3.598 13.053 25.567 1.00 50.62 113 ASN A CA 1
ATOM 915 C C . ASN A 1 113 ? -2.871 12.297 24.424 1.00 50.62 113 ASN A C 1
ATOM 917 O O . ASN A 1 113 ? -1.652 12.154 24.475 1.00 50.62 113 ASN A O 1
ATOM 921 N N . LEU A 1 114 ? -3.535 11.797 23.374 1.00 51.75 114 LEU A N 1
ATOM 922 C CA . LEU A 1 114 ? -2.852 10.957 22.362 1.00 51.75 114 LEU A CA 1
ATOM 923 C C . LEU A 1 114 ? -2.739 11.557 20.948 1.00 51.75 114 LEU A C 1
ATOM 925 O O . LEU A 1 114 ? -2.684 10.808 19.972 1.00 51.75 114 LEU A O 1
ATOM 929 N N . LEU A 1 115 ? -2.669 12.882 20.811 1.00 48.56 115 LEU A N 1
ATOM 930 C CA . LEU A 1 115 ? -2.123 13.522 19.608 1.00 48.56 115 LEU A CA 1
ATOM 931 C C . LEU A 1 115 ? -0.889 14.337 20.027 1.00 48.56 115 LEU A C 1
ATOM 933 O O . LEU A 1 115 ? -1.018 15.195 20.902 1.00 48.56 115 LEU A O 1
ATOM 937 N N . PRO A 1 116 ? 0.312 14.090 19.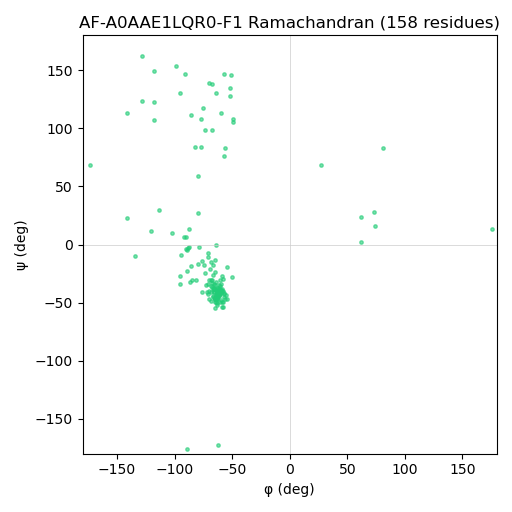464 1.00 41.62 116 PRO A N 1
ATOM 938 C CA . PRO A 1 116 ? 1.462 14.930 19.741 1.00 41.62 116 PRO A CA 1
ATOM 939 C C . PRO A 1 116 ? 1.208 16.311 19.138 1.00 41.62 116 PRO A C 1
ATOM 941 O O . PRO A 1 116 ? 1.364 16.527 17.942 1.00 41.62 116 PRO A O 1
ATOM 944 N N . ASN A 1 117 ? 0.768 17.218 20.003 1.00 48.84 117 ASN A N 1
ATOM 945 C CA . ASN A 1 117 ? 1.065 18.641 20.026 1.00 48.84 117 ASN A CA 1
ATOM 946 C C . ASN A 1 117 ? 1.407 19.280 18.666 1.00 48.84 117 ASN A C 1
ATOM 948 O O . ASN A 1 117 ? 2.530 19.725 18.450 1.00 48.84 117 ASN A O 1
ATOM 952 N N . THR A 1 118 ? 0.429 19.368 17.766 1.00 43.66 118 THR A N 1
ATOM 953 C CA . THR A 1 118 ? 0.390 20.412 16.738 1.00 43.66 118 THR A CA 1
ATOM 954 C C . THR A 1 118 ? -1.066 20.852 16.568 1.00 43.66 118 THR A C 1
ATOM 956 O O . THR A 1 118 ? -1.926 20.068 16.193 1.00 43.66 118 THR A O 1
ATOM 959 N N . ARG A 1 119 ? -1.352 22.106 16.942 1.00 46.03 119 ARG A N 1
ATOM 960 C CA . ARG A 1 119 ? -2.563 22.885 16.599 1.00 46.03 119 ARG A CA 1
ATOM 961 C C . ARG A 1 119 ? -3.954 22.400 17.041 1.00 46.03 119 ARG A C 1
ATOM 963 O O . ARG A 1 119 ? -4.915 23.116 16.792 1.00 46.03 119 ARG A O 1
ATOM 970 N N . ALA A 1 120 ? -4.086 21.300 17.781 1.00 46.06 120 ALA A N 1
ATOM 971 C CA . ALA A 1 120 ? -5.389 20.877 18.322 1.00 46.06 120 ALA A CA 1
ATOM 972 C C . ALA A 1 120 ? -6.066 21.944 19.219 1.00 46.06 120 ALA A C 1
ATOM 974 O O . ALA A 1 120 ? -7.284 22.064 19.202 1.00 46.06 120 ALA A O 1
ATOM 975 N N . MET A 1 121 ? -5.290 22.799 19.905 1.00 43.38 121 MET A N 1
ATOM 976 C CA . MET A 1 121 ? -5.846 23.887 20.729 1.00 43.38 121 MET A CA 1
ATOM 977 C C . MET A 1 121 ? -6.527 25.019 19.937 1.00 43.38 121 MET A C 1
ATOM 979 O O . MET A 1 121 ? -7.253 25.807 20.540 1.00 43.38 121 MET A O 1
ATOM 983 N N . ASP A 1 122 ? -6.324 25.123 18.618 1.00 43.19 122 ASP A N 1
ATOM 984 C CA . ASP A 1 122 ? -7.041 26.110 17.795 1.00 43.19 122 ASP A CA 1
ATOM 985 C C . ASP A 1 122 ? -8.379 25.563 17.252 1.00 43.19 122 ASP A C 1
ATOM 987 O O . ASP A 1 122 ? -9.291 26.347 16.995 1.00 43.19 122 ASP A O 1
ATOM 991 N N . LEU A 1 123 ? -8.534 24.234 17.152 1.00 48.09 123 LEU A N 1
ATOM 992 C CA . LEU A 1 123 ? -9.726 23.563 16.605 1.00 48.09 123 LEU A CA 1
ATOM 993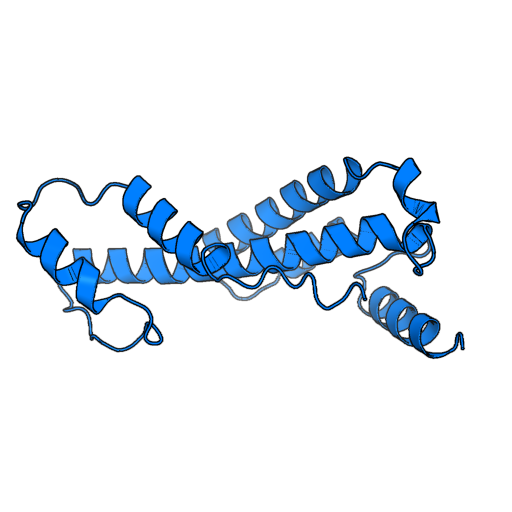 C C . LEU A 1 123 ? -10.846 23.357 17.635 1.00 48.09 123 LEU A C 1
ATOM 995 O O . LEU A 1 123 ? -12.021 23.440 17.272 1.00 48.09 123 LEU A O 1
ATOM 999 N N . ASP A 1 124 ? -10.518 23.176 18.920 1.00 45.94 124 ASP A N 1
ATOM 1000 C CA . ASP A 1 124 ? -11.539 23.090 19.980 1.00 45.94 124 ASP A CA 1
ATOM 1001 C C . ASP A 1 124 ? -12.375 24.379 20.070 1.00 45.94 124 ASP A C 1
ATOM 1003 O O . ASP A 1 124 ? -13.578 24.346 20.329 1.00 45.94 124 ASP A O 1
ATOM 1007 N N . ARG A 1 125 ? -11.776 25.531 19.736 1.00 44.62 125 ARG A N 1
ATOM 1008 C CA . ARG A 1 125 ? -12.477 26.822 19.742 1.00 44.62 125 ARG A CA 1
ATOM 1009 C C . ARG A 1 125 ? -13.443 27.011 18.567 1.00 44.62 125 ARG A C 1
ATOM 1011 O O . ARG A 1 125 ? -14.308 27.883 18.635 1.00 44.62 125 ARG A O 1
ATOM 1018 N N . GLU A 1 126 ? -13.316 26.215 17.506 1.00 44.41 126 GLU A N 1
ATOM 1019 C CA . GLU A 1 126 ? -14.235 26.224 16.360 1.00 44.41 126 GLU A CA 1
ATOM 1020 C C . GLU A 1 126 ? -15.334 25.155 16.486 1.00 44.41 126 GLU A C 1
ATOM 1022 O O . GLU A 1 126 ? -16.443 25.358 15.983 1.00 44.41 126 GLU A O 1
ATOM 1027 N N . ALA A 1 127 ? -15.068 24.059 17.206 1.00 44.75 127 ALA A N 1
ATOM 1028 C CA . ALA A 1 127 ? -16.029 22.986 17.465 1.00 44.75 127 ALA A CA 1
ATOM 1029 C C . ALA A 1 127 ? -17.148 23.400 18.441 1.00 44.75 127 ALA A C 1
ATOM 1031 O O . ALA A 1 127 ? -18.301 23.019 18.251 1.00 44.75 127 ALA A O 1
ATOM 1032 N N . GLU A 1 128 ? -16.866 24.259 19.426 1.00 44.03 128 GLU A N 1
ATOM 1033 C CA . GLU A 1 128 ? -17.887 24.769 20.363 1.00 44.03 128 GLU A CA 1
ATOM 1034 C C . GLU A 1 128 ? -18.878 25.768 19.722 1.00 44.03 128 GLU A C 1
ATOM 1036 O O . GLU A 1 128 ? -19.875 26.149 20.338 1.00 44.03 128 GLU A O 1
ATOM 1041 N N . ALA A 1 129 ? -18.641 26.185 18.470 1.00 44.66 129 ALA A N 1
ATOM 1042 C CA . ALA A 1 129 ? -19.481 27.142 17.747 1.00 44.66 129 ALA A CA 1
ATOM 1043 C C . ALA A 1 129 ? -20.560 26.501 16.847 1.00 44.66 129 ALA A C 1
ATOM 1045 O O . ALA A 1 129 ? -21.423 27.221 16.335 1.00 44.66 129 ALA A O 1
ATOM 1046 N N . ARG A 1 130 ? -20.553 25.176 16.635 1.00 45.12 130 ARG A N 1
ATOM 1047 C CA . ARG A 1 130 ? -21.555 24.478 15.808 1.00 45.12 130 ARG A CA 1
ATOM 1048 C C . ARG A 1 130 ? -22.164 23.309 16.579 1.00 45.12 130 ARG A C 1
ATOM 1050 O O . ARG A 1 130 ? -21.458 22.457 17.093 1.00 45.12 130 ARG A O 1
ATOM 1057 N N . GLY A 1 131 ? -23.493 23.336 16.696 1.00 40.81 131 GLY A N 1
ATOM 1058 C CA . GLY A 1 131 ? -24.301 22.394 17.473 1.00 40.81 131 GLY A CA 1
ATOM 1059 C C . GLY A 1 131 ? -24.232 20.927 17.007 1.00 40.81 131 GLY A C 1
ATOM 1060 O O . GLY A 1 131 ? -23.446 20.583 16.132 1.00 40.81 131 GLY A O 1
ATOM 1061 N N . PRO A 1 132 ? -25.077 20.049 17.580 1.00 44.09 132 PRO A N 1
ATOM 1062 C CA . PRO A 1 132 ? -24.857 18.601 17.674 1.00 44.09 132 PRO A CA 1
ATOM 1063 C C . PRO A 1 132 ? -25.181 17.808 16.394 1.00 44.09 132 PRO A C 1
ATOM 1065 O O . PRO A 1 132 ? -25.544 16.638 16.482 1.00 44.09 132 PRO A O 1
ATOM 1068 N N . ASP A 1 133 ? -25.083 18.426 15.219 1.00 40.81 133 ASP A N 1
ATOM 1069 C CA . ASP A 1 133 ? -25.484 17.817 13.952 1.00 40.81 133 ASP A CA 1
ATOM 1070 C C . ASP A 1 133 ? -24.270 17.698 13.016 1.00 40.81 133 ASP A C 1
ATOM 1072 O O . ASP A 1 133 ? -23.776 18.694 12.492 1.00 40.81 133 ASP A O 1
ATOM 1076 N N . GLY A 1 134 ? -23.792 16.459 12.849 1.00 44.06 134 GLY A N 1
ATOM 1077 C CA . GLY A 1 134 ? -22.920 16.032 11.749 1.00 44.06 134 GLY A CA 1
ATOM 1078 C C . GLY A 1 134 ? -21.428 16.348 11.879 1.00 44.06 134 GLY A C 1
ATOM 1079 O O . GLY A 1 134 ? -20.927 17.281 11.262 1.00 44.06 134 GLY A O 1
ATOM 1080 N N . LEU A 1 135 ? -20.675 15.501 12.589 1.00 50.03 135 LEU A N 1
ATOM 1081 C CA . LEU A 1 135 ? -19.230 15.374 12.358 1.00 50.03 135 LEU A CA 1
ATOM 1082 C C . LEU A 1 135 ? -19.029 14.526 11.090 1.00 50.03 135 LEU A C 1
ATOM 1084 O O . LEU A 1 135 ? -18.915 13.303 11.168 1.00 50.03 135 LEU A O 1
ATOM 1088 N N . ASP A 1 136 ? -19.093 15.187 9.932 1.00 57.00 136 ASP A N 1
ATOM 1089 C CA . ASP A 1 136 ? -19.029 14.581 8.596 1.00 57.00 136 ASP A CA 1
ATOM 1090 C C . ASP A 1 136 ? -17.743 13.761 8.365 1.00 57.00 136 ASP A C 1
ATOM 1092 O O . ASP A 1 136 ? -16.658 14.120 8.833 1.00 57.00 136 ASP A O 1
ATOM 1096 N N . GLU A 1 137 ? -17.842 12.680 7.576 1.00 54.12 137 GLU A N 1
ATOM 1097 C CA . GLU A 1 137 ? -16.700 11.871 7.095 1.00 54.12 137 GLU A CA 1
ATOM 1098 C C . GLU A 1 137 ? -15.589 12.738 6.469 1.00 54.12 137 GLU A C 1
ATOM 1100 O O . GLU A 1 137 ? -14.404 12.404 6.543 1.00 54.12 137 GLU A O 1
ATOM 1105 N N . ASP A 1 138 ? -15.960 13.896 5.925 1.00 53.44 138 ASP A N 1
ATOM 1106 C CA . ASP A 1 138 ? -15.051 14.886 5.357 1.00 53.44 138 ASP A CA 1
ATOM 1107 C C . ASP A 1 138 ? -14.109 15.507 6.403 1.00 53.44 138 ASP A C 1
ATOM 1109 O O . ASP A 1 138 ? -12.932 15.736 6.114 1.00 53.44 138 ASP A O 1
ATOM 1113 N N . HIS A 1 139 ? -14.568 15.712 7.644 1.00 59.62 139 HIS A N 1
ATOM 1114 C CA . HIS A 1 139 ? -13.708 16.178 8.739 1.00 59.62 139 HIS A CA 1
ATOM 1115 C C . HIS A 1 139 ? -12.683 15.111 9.143 1.00 59.62 139 HIS A C 1
ATOM 1117 O O . HIS A 1 139 ? -11.528 15.431 9.440 1.00 59.62 139 HIS A O 1
ATOM 1123 N N . MET A 1 140 ? -13.076 13.835 9.100 1.00 58.56 140 MET A N 1
ATOM 1124 C CA . MET A 1 140 ? -12.178 12.705 9.339 1.00 58.56 140 MET A CA 1
ATOM 1125 C C . MET A 1 140 ? -11.095 12.627 8.259 1.00 58.56 140 MET A C 1
ATOM 1127 O O . MET A 1 140 ? -9.907 12.515 8.571 1.00 58.56 140 MET A O 1
ATOM 1131 N N . ALA A 1 141 ? -11.497 12.742 6.992 1.00 61.44 141 ALA A N 1
ATOM 1132 C CA . ALA A 1 141 ? -10.584 12.752 5.858 1.00 61.44 141 ALA A CA 1
ATOM 1133 C C . ALA A 1 141 ? -9.614 13.944 5.915 1.00 61.44 141 ALA A C 1
ATOM 1135 O O . ALA A 1 141 ? -8.422 13.765 5.660 1.00 61.44 141 ALA A O 1
ATOM 1136 N N . ALA A 1 142 ? -10.088 15.133 6.304 1.00 64.62 142 ALA A N 1
ATOM 1137 C CA . ALA A 1 142 ? -9.268 16.336 6.428 1.00 64.62 142 ALA A CA 1
ATOM 1138 C C . ALA A 1 142 ? -8.197 16.213 7.525 1.00 64.62 142 ALA A C 1
ATOM 1140 O O . ALA A 1 142 ? -7.025 16.480 7.259 1.00 64.62 142 ALA A O 1
ATOM 1141 N N . ALA A 1 143 ? -8.560 15.733 8.719 1.00 61.38 143 ALA A N 1
ATOM 1142 C CA . ALA A 1 143 ? -7.611 15.539 9.819 1.00 61.38 143 ALA A CA 1
ATOM 1143 C C . ALA A 1 143 ? -6.530 14.495 9.479 1.00 61.38 143 ALA A C 1
ATOM 1145 O O . ALA A 1 143 ? -5.351 14.669 9.791 1.00 61.38 143 ALA A O 1
ATOM 1146 N N . VAL A 1 144 ? -6.914 13.415 8.790 1.00 63.59 144 VAL A N 1
ATOM 1147 C CA . VAL A 1 144 ? -5.974 12.381 8.331 1.00 63.59 144 VAL A CA 1
ATOM 1148 C C . VAL A 1 144 ? -5.076 12.906 7.212 1.00 63.59 144 VAL A C 1
ATOM 1150 O O . VAL A 1 144 ? -3.875 12.630 7.213 1.00 63.59 144 VAL A O 1
ATOM 1153 N N . TYR A 1 145 ? -5.623 13.694 6.284 1.00 64.25 145 TYR A N 1
ATOM 1154 C CA . TYR A 1 145 ? -4.854 14.332 5.219 1.00 64.25 145 TYR A CA 1
ATOM 1155 C C . TYR A 1 145 ? -3.824 15.319 5.781 1.00 64.25 145 TYR A C 1
ATOM 1157 O O . TYR A 1 145 ? -2.667 15.286 5.369 1.00 64.25 145 TYR A O 1
ATOM 1165 N N . GLU A 1 146 ? -4.192 16.146 6.759 1.00 63.88 146 GLU A N 1
ATOM 1166 C CA . GLU A 1 146 ? -3.265 17.074 7.412 1.00 63.88 146 GLU A CA 1
ATOM 1167 C C . GLU A 1 146 ? -2.174 16.337 8.205 1.00 63.88 146 GLU A C 1
ATOM 1169 O O . GLU A 1 146 ? -1.000 16.682 8.100 1.00 63.88 146 GLU A O 1
ATOM 1174 N N . PHE A 1 147 ? -2.505 15.261 8.921 1.00 62.41 147 PHE A N 1
ATOM 1175 C CA . PHE A 1 147 ? -1.491 14.458 9.612 1.00 62.41 147 PHE A CA 1
ATOM 1176 C C . PHE A 1 147 ? -0.499 13.796 8.641 1.00 62.41 147 PHE A C 1
ATOM 1178 O O . PHE A 1 147 ? 0.704 13.743 8.900 1.00 62.41 147 PHE A O 1
ATOM 1185 N N . LEU A 1 148 ? -0.997 13.262 7.523 1.00 58.22 148 LEU A N 1
ATOM 1186 C CA . LEU A 1 148 ? -0.182 12.520 6.559 1.00 58.22 148 LEU A CA 1
ATOM 1187 C C . LEU A 1 148 ? 0.595 13.419 5.594 1.00 58.22 148 LEU A C 1
ATOM 1189 O O . LEU A 1 148 ? 1.664 13.020 5.127 1.00 58.22 148 LEU A O 1
ATOM 1193 N N . TYR A 1 149 ? 0.053 14.593 5.270 1.00 62.62 149 TYR A N 1
ATOM 1194 C CA . TYR A 1 149 ? 0.533 15.446 4.180 1.00 62.62 149 TYR A CA 1
ATOM 1195 C C . TYR A 1 149 ? 0.664 16.933 4.548 1.00 62.62 149 TYR A C 1
ATOM 1197 O O . TYR A 1 149 ? 1.233 17.687 3.764 1.00 62.62 149 TYR A O 1
ATOM 1205 N N . GLY A 1 150 ? 0.159 17.368 5.705 1.00 49.66 150 GLY A N 1
ATOM 1206 C CA . GLY A 1 150 ? 0.185 18.759 6.185 1.00 49.66 150 GLY A CA 1
ATOM 1207 C C . GLY A 1 150 ? 1.436 19.142 6.983 1.00 49.66 150 GLY A C 1
ATOM 1208 O O . GLY A 1 150 ? 1.607 20.303 7.349 1.00 49.66 150 GLY A O 1
ATOM 1209 N N . GLY A 1 151 ? 2.344 18.194 7.226 1.00 46.47 151 GLY A N 1
ATOM 1210 C CA . GLY A 1 151 ? 3.691 18.503 7.691 1.00 46.47 151 GLY A CA 1
ATOM 1211 C C . GLY A 1 151 ? 4.546 19.017 6.535 1.00 46.47 151 GLY A C 1
ATOM 1212 O O . GLY A 1 151 ? 4.953 18.226 5.683 1.00 46.47 151 GLY A O 1
ATOM 1213 N N . ASP A 1 152 ? 4.845 20.319 6.531 1.00 43.97 152 ASP A N 1
ATOM 1214 C CA . ASP A 1 152 ? 5.913 20.944 5.739 1.00 43.97 152 ASP A CA 1
ATOM 1215 C C . ASP A 1 152 ? 7.260 20.272 6.052 1.00 43.97 152 ASP A C 1
ATOM 1217 O O . ASP A 1 152 ? 8.010 20.696 6.925 1.00 43.97 152 ASP A O 1
ATOM 1221 N N . ASN A 1 153 ? 7.505 19.147 5.391 1.00 42.31 153 ASN A N 1
ATOM 1222 C CA . ASN A 1 153 ? 8.788 18.558 5.030 1.00 42.31 153 ASN A CA 1
ATOM 1223 C C . ASN A 1 153 ? 8.469 17.356 4.135 1.00 42.31 153 ASN A C 1
ATOM 1225 O O . ASN A 1 153 ? 8.682 16.189 4.467 1.00 42.31 153 ASN A O 1
ATOM 1229 N N . LEU A 1 154 ? 7.963 17.654 2.936 1.00 42.12 154 LEU A N 1
ATOM 1230 C CA . LEU A 1 154 ? 8.385 16.879 1.778 1.00 42.12 154 LEU A CA 1
ATOM 1231 C C . LEU A 1 154 ? 9.914 16.858 1.851 1.00 42.12 154 LEU A C 1
ATOM 1233 O O . LEU A 1 154 ? 10.530 17.899 1.663 1.00 42.12 154 LEU A O 1
ATOM 1237 N N . ASP A 1 155 ? 10.501 15.709 2.195 1.00 40.59 155 ASP A N 1
ATOM 1238 C CA . ASP A 1 155 ? 11.940 15.440 2.115 1.00 40.59 155 ASP A CA 1
ATOM 1239 C C . ASP A 1 155 ? 12.423 15.664 0.667 1.00 40.59 155 ASP A C 1
ATOM 1241 O O . ASP A 1 155 ? 12.625 14.732 -0.119 1.00 40.59 155 ASP A O 1
ATOM 1245 N N . THR A 1 156 ? 12.555 16.930 0.286 1.00 41.22 156 THR A N 1
ATOM 1246 C CA . THR A 1 156 ? 13.322 17.418 -0.857 1.00 41.22 156 THR A CA 1
ATOM 1247 C C . THR A 1 156 ? 14.819 17.405 -0.532 1.00 41.22 156 THR A C 1
ATOM 1249 O O . THR A 1 156 ? 15.630 17.395 -1.453 1.00 41.22 156 THR A O 1
ATOM 1252 N N . ASP A 1 157 ? 15.190 17.259 0.745 1.00 34.16 157 ASP A N 1
ATOM 1253 C CA . ASP A 1 157 ? 16.579 17.263 1.230 1.00 34.16 157 ASP A CA 1
ATOM 1254 C C . ASP A 1 157 ? 17.279 15.893 1.204 1.00 34.16 157 ASP A C 1
ATOM 1256 O O . ASP A 1 157 ? 18.365 15.725 1.748 1.00 34.16 157 ASP A O 1
ATOM 1260 N N . SER A 1 158 ? 16.706 14.896 0.524 1.00 38.09 158 SER A N 1
ATOM 1261 C CA . SER A 1 158 ? 17.436 13.664 0.161 1.00 38.09 158 SER A CA 1
ATOM 1262 C C . SER A 1 158 ? 17.877 13.629 -1.310 1.00 38.09 158 SER A C 1
ATOM 1264 O O . SER A 1 158 ? 18.306 12.579 -1.792 1.00 38.09 158 SER A O 1
ATOM 1266 N N . PHE A 1 159 ? 17.750 14.745 -2.039 1.00 45.81 159 PHE A N 1
ATOM 1267 C CA . PHE A 1 159 ? 18.088 14.842 -3.467 1.00 45.81 159 PHE A CA 1
ATOM 1268 C C . PHE A 1 159 ? 19.169 15.884 -3.815 1.00 45.81 159 PHE A C 1
ATOM 1270 O O . PHE A 1 159 ? 19.396 16.113 -5.005 1.00 45.81 159 PHE A O 1
ATOM 1277 N N . PHE A 1 160 ? 19.872 16.444 -2.824 1.00 35.69 160 PHE A N 1
ATOM 1278 C CA . PHE A 1 160 ? 21.087 17.246 -3.024 1.00 35.69 160 PHE A CA 1
ATOM 1279 C C . PHE A 1 160 ? 22.271 16.676 -2.242 1.00 35.69 160 PHE A C 1
ATOM 1281 O O . PHE A 1 160 ? 22.065 16.247 -1.086 1.00 35.69 160 PHE A O 1
#

Nearest PDB structures (foldseek):
  7nyj-assembly1_A  TM=7.695E-01  e=2.763E-02  Varroa destructor
  7nza-assembly1_B  TM=6.815E-01  e=2.009E-02  Varroa destructor
  8q0m-assembly1_Y  TM=5.729E-01  e=5.607E+00  Bos taurus

Organism: NCBI:txid407009

pLDDT: mean 71.69, std 19.74, range [34.16, 95.81]

Mean predicted aligned error: 14.38 Å

Sequence (160 aa):
MTGRVKNVTCVMQELGYLDSALEPDFDRIAARIGRLPVPAELRRDMQDGVQFCRQFSQCIPDSRRDKFMLSGELLRPMFFFRCYKHKKLEACIMKDVRERYQQAAQGQGLEDNLLPNTRAMDLDREAEARGPDGLDEDHMAAAVYEFLYGGDNLDTDSFF

Secondary structure (DSSP, 8-state):
--SHHHHHHHHHHHTTSB-TTS-B-HHHHHHHHHTSSS-HHHHHHHHHHHHHHHHHHHTS-GGGGGGSSS-GGGHHHHHHHHHHHHHHHHHHHHHHHHHHHHHHHTT----S--S-SSSHHHHHHHHTTS-SS---HHHHHHHHHHHHH-SS----TT--

Solvent-accessible surface area (backbone atoms only — not comparable to full-atom values): 9623 Å² total; per-residue (Å²): 142,80,66,70,66,61,55,54,55,49,52,34,34,76,71,39,48,24,45,99,85,53,41,63,33,62,67,57,46,45,53,52,48,70,68,48,98,62,58,72,67,53,39,47,46,38,43,52,25,49,55,52,20,54,56,55,28,70,69,59,66,74,88,54,33,84,78,44,98,54,67,53,72,50,50,44,38,50,49,23,54,56,42,32,54,50,34,46,50,50,31,52,50,53,49,56,50,52,53,49,53,55,40,50,77,68,71,51,79,81,79,87,78,88,69,89,88,68,72,60,83,64,50,59,71,58,54,80,74,55,73,100,73,74,91,48,72,63,58,57,52,49,55,52,46,39,72,76,66,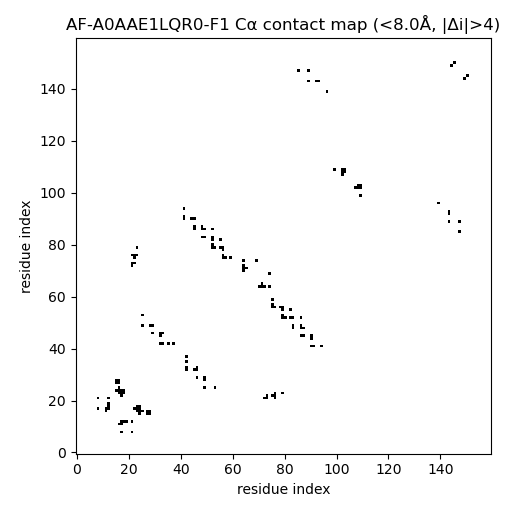58,60,95,64,77,78,65,79,80,78,116

Radius of gyration: 20.04 Å; Cα contacts (8 Å, |Δi|>4): 87; chains: 1; bounding box: 57×41×47 Å

Foldseek 3Di:
DPPPVVVVLVVCVVVQQADPLRAGNLVVVLVVLVPDPDDPQLSVLLNVQSVVLLVVLVPDDLVCCVVDPDRSSCRSVVSSVVSSVLSNVLSVVLVVVVVVVVCVVVVNDDPPDPDPDDDPVVVVVVVVVDDDDDPDVVVVVVVSCCVSPVPPCPPPVVND